Protein AF-A0A7V8F4E8-F1 (afdb_monomer)

Nearest PDB structures (foldseek):
  1iwm-assembly1_A  TM=3.979E-01  e=1.487E+00  Escherichia coli
  8ag4-assembly1_D  TM=4.640E-01  e=5.989E+00  Vaccinia virus Western Reserve
  4ki3-assembly4_K  TM=2.776E-01  e=1.584E+00  Yersinia pestis biovar Medievalis str. Harbin 35
  4ki3-assembly2_E  TM=2.989E-01  e=2.801E+00  Yersinia pestis biovar Medievalis str. Harbin 35

pLDDT: mean 92.55, std 9.44, range [52.31, 98.5]

Structure (mmCIF, N/CA/C/O backbone):
data_AF-A0A7V8F4E8-F1
#
_entry.id   AF-A0A7V8F4E8-F1
#
loop_
_atom_site.group_PDB
_atom_site.id
_atom_site.type_symbol
_atom_site.label_atom_id
_atom_site.label_alt_id
_atom_site.label_comp_id
_atom_site.label_asym_id
_atom_site.label_entity_id
_atom_site.label_seq_id
_atom_site.pdbx_PDB_ins_code
_atom_site.Cartn_x
_atom_site.Cartn_y
_atom_site.Cartn_z
_atom_site.occupancy
_atom_site.B_iso_or_equiv
_atom_site.auth_seq_id
_atom_site.auth_comp_id
_atom_site.auth_asym_id
_atom_site.auth_atom_id
_atom_site.pdbx_PDB_model_num
ATOM 1 N N . MET A 1 1 ? -9.196 1.472 -2.108 1.00 87.06 1 MET A N 1
ATOM 2 C CA . MET A 1 1 ? -8.781 0.132 -1.653 1.00 87.06 1 MET A CA 1
ATOM 3 C C . MET A 1 1 ? -7.784 0.192 -0.503 1.00 87.06 1 MET A C 1
ATOM 5 O O . MET A 1 1 ? -8.135 -0.283 0.558 1.00 87.06 1 MET A O 1
ATOM 9 N N . THR A 1 2 ? -6.626 0.854 -0.631 1.00 96.06 2 THR A N 1
ATOM 10 C CA . THR A 1 2 ? -5.630 0.966 0.463 1.00 96.06 2 THR A CA 1
ATOM 11 C C . THR A 1 2 ? -6.213 1.427 1.803 1.00 96.06 2 THR A C 1
ATOM 13 O O . THR A 1 2 ? -5.962 0.797 2.818 1.00 96.06 2 THR A O 1
ATOM 16 N N . ARG A 1 3 ? -7.063 2.464 1.811 1.00 96.75 3 ARG A N 1
ATOM 17 C CA . ARG A 1 3 ? -7.725 2.939 3.042 1.00 96.75 3 ARG A CA 1
ATOM 18 C C . ARG A 1 3 ? -8.715 1.938 3.645 1.00 96.75 3 ARG A C 1
ATOM 20 O O . ARG A 1 3 ? -8.818 1.869 4.859 1.00 96.75 3 ARG A O 1
ATOM 27 N N . VAL A 1 4 ? -9.422 1.173 2.807 1.00 96.56 4 VAL A N 1
ATOM 28 C CA . VAL A 1 4 ? -10.329 0.105 3.266 1.00 96.56 4 VAL A CA 1
ATOM 29 C C . VAL A 1 4 ? -9.505 -0.969 3.965 1.00 96.56 4 VAL A C 1
ATOM 31 O O . VAL A 1 4 ? -9.753 -1.261 5.126 1.00 96.56 4 VAL A O 1
ATOM 34 N N . LEU A 1 5 ? -8.453 -1.463 3.305 1.00 96.12 5 LEU A N 1
ATOM 35 C CA . LEU A 1 5 ? -7.582 -2.481 3.884 1.00 96.12 5 LEU A CA 1
ATOM 36 C C . LEU A 1 5 ? -6.892 -1.990 5.166 1.00 96.12 5 LEU A C 1
ATOM 38 O O . LEU A 1 5 ? -6.913 -2.690 6.164 1.00 96.12 5 LEU A O 1
ATOM 42 N N . SER A 1 6 ? -6.362 -0.766 5.176 1.00 97.44 6 SER A N 1
ATOM 43 C CA . SER A 1 6 ? -5.752 -0.173 6.373 1.00 97.44 6 SER A CA 1
ATOM 44 C C . SER A 1 6 ? -6.752 0.021 7.521 1.00 97.44 6 SER A C 1
ATOM 46 O O . SER A 1 6 ? -6.377 -0.121 8.680 1.00 97.44 6 SER A O 1
ATOM 48 N N . THR A 1 7 ? -8.025 0.316 7.232 1.00 97.19 7 THR A N 1
ATOM 49 C CA . THR A 1 7 ? -9.076 0.396 8.265 1.00 97.19 7 THR A CA 1
ATOM 50 C C . THR A 1 7 ? -9.347 -0.984 8.868 1.00 97.19 7 THR A C 1
ATOM 52 O O . THR A 1 7 ? -9.393 -1.107 10.086 1.00 97.19 7 THR A O 1
ATOM 55 N N . LEU A 1 8 ? -9.440 -2.024 8.033 1.00 95.62 8 LEU A N 1
ATOM 56 C CA . LEU A 1 8 ? -9.597 -3.408 8.495 1.00 95.62 8 LEU A CA 1
ATOM 57 C C . LEU A 1 8 ? -8.377 -3.888 9.300 1.00 95.62 8 LEU A C 1
ATOM 59 O O . LEU A 1 8 ? -8.507 -4.488 10.352 1.00 95.62 8 LEU A O 1
ATOM 63 N N . MET A 1 9 ? -7.164 -3.564 8.860 1.00 95.56 9 MET A N 1
ATOM 64 C CA . MET A 1 9 ? -5.951 -3.912 9.605 1.00 95.56 9 MET A CA 1
ATOM 65 C C . MET A 1 9 ? -5.891 -3.223 10.972 1.00 95.56 9 MET A C 1
ATOM 67 O O . MET A 1 9 ? -5.403 -3.809 11.932 1.00 95.56 9 MET A O 1
ATOM 71 N N . GLN A 1 10 ? -6.404 -1.995 11.079 1.00 95.56 10 GLN A N 1
ATOM 72 C CA . GLN A 1 10 ? -6.488 -1.288 12.357 1.00 95.56 10 GLN A CA 1
ATOM 73 C C . GLN A 1 10 ? -7.485 -1.924 13.330 1.00 95.56 10 GLN A C 1
ATOM 75 O O . GLN A 1 10 ? -7.205 -1.900 14.527 1.00 95.56 10 GLN A O 1
ATOM 80 N N . SER A 1 11 ? -8.606 -2.495 12.863 1.00 93.94 11 SER A N 1
ATOM 81 C CA . SER A 1 11 ? -9.554 -3.175 13.765 1.00 93.94 11 SER A CA 1
ATOM 82 C C . SER A 1 11 ? -8.932 -4.390 14.443 1.00 93.94 11 SER A C 1
ATOM 84 O O . SER A 1 11 ? -9.220 -4.648 15.608 1.00 93.94 11 SER A O 1
ATOM 86 N N . ASP A 1 12 ? -8.015 -5.056 13.744 1.00 91.62 12 ASP A N 1
ATOM 87 C CA . ASP A 1 12 ? -7.304 -6.242 14.228 1.00 91.62 12 ASP A CA 1
ATOM 88 C C . ASP A 1 12 ? -5.926 -5.911 14.819 1.00 91.62 12 ASP A C 1
ATOM 90 O O . ASP A 1 12 ? -5.130 -6.805 15.098 1.00 91.62 12 ASP A O 1
ATOM 94 N N . LEU A 1 13 ? -5.630 -4.619 15.015 1.00 92.69 13 LEU A N 1
ATOM 95 C CA . LEU A 1 13 ? -4.363 -4.123 15.564 1.00 92.69 13 LEU A CA 1
ATOM 96 C C . LEU A 1 13 ? -3.124 -4.627 14.800 1.00 92.69 13 LEU A C 1
ATOM 98 O O . LEU A 1 13 ? -2.039 -4.756 15.369 1.00 92.69 13 LEU A O 1
ATOM 102 N N . LEU A 1 14 ? -3.270 -4.889 13.500 1.00 93.69 14 LEU A N 1
ATOM 103 C CA . LEU A 1 14 ? -2.175 -5.319 12.644 1.00 93.69 14 LEU A CA 1
ATOM 104 C C . LEU A 1 14 ? -1.244 -4.146 12.352 1.00 93.69 14 LEU A C 1
ATOM 106 O O . LEU A 1 14 ? -1.649 -3.130 11.778 1.00 93.69 14 LEU A O 1
ATOM 110 N N . GLU A 1 15 ? 0.028 -4.307 12.700 1.00 95.50 15 GLU A N 1
ATOM 111 C CA . GLU A 1 15 ? 1.059 -3.329 12.382 1.00 95.50 15 GLU A CA 1
ATOM 112 C C . GLU A 1 15 ? 1.261 -3.237 10.864 1.00 95.50 15 GLU A C 1
ATOM 114 O O . GLU A 1 15 ? 1.445 -4.241 10.172 1.00 95.50 15 GLU A O 1
ATOM 119 N N . HIS A 1 16 ? 1.207 -2.017 10.336 1.00 97.31 16 HIS A N 1
ATOM 120 C CA . HIS A 1 16 ? 1.443 -1.731 8.928 1.00 97.31 16 HIS A CA 1
ATOM 121 C C . HIS A 1 16 ? 1.745 -0.244 8.722 1.00 97.31 16 HIS A C 1
ATOM 123 O O . HIS A 1 16 ? 1.351 0.609 9.521 1.00 97.31 16 HIS A O 1
ATOM 129 N N . ARG A 1 17 ? 2.411 0.074 7.612 1.00 97.69 17 ARG A N 1
ATOM 130 C CA . ARG A 1 17 ? 2.720 1.445 7.183 1.00 97.69 17 ARG A CA 1
ATOM 131 C C . ARG A 1 17 ? 2.029 1.723 5.861 1.00 97.69 17 ARG A C 1
ATOM 133 O O . ARG A 1 17 ? 2.005 0.856 4.989 1.00 97.69 17 ARG A O 1
ATOM 140 N N . VAL A 1 18 ? 1.458 2.913 5.697 1.00 98.38 18 VAL A N 1
ATOM 141 C CA . VAL A 1 18 ? 0.763 3.291 4.460 1.00 98.38 18 VAL A CA 1
ATOM 142 C C . VAL A 1 18 ? 1.524 4.390 3.757 1.00 98.38 18 VAL A C 1
ATOM 144 O O . VAL A 1 18 ? 1.898 5.386 4.365 1.00 98.38 18 VAL A O 1
ATOM 147 N N . PHE A 1 19 ? 1.709 4.234 2.454 1.00 98.38 19 PHE A N 1
ATOM 148 C CA . PHE A 1 19 ? 2.471 5.179 1.656 1.00 98.38 19 PHE A CA 1
ATOM 149 C C . PHE A 1 19 ? 1.657 5.714 0.497 1.00 98.38 19 PHE A C 1
ATOM 151 O O . PHE A 1 19 ? 0.819 5.019 -0.088 1.00 98.38 19 PHE A O 1
ATOM 158 N N . VAL A 1 20 ? 1.974 6.952 0.131 1.00 98.19 20 VAL A N 1
ATOM 159 C CA . VAL A 1 20 ? 1.612 7.541 -1.151 1.00 98.19 20 VAL A CA 1
ATOM 160 C C . VAL A 1 20 ? 2.878 8.004 -1.861 1.00 98.19 20 VAL A C 1
ATOM 162 O O . VAL A 1 20 ? 3.760 8.641 -1.282 1.00 98.19 20 VAL A O 1
ATOM 165 N N . GLY A 1 21 ? 2.987 7.694 -3.145 1.00 98.06 21 GLY A N 1
ATOM 166 C CA . GLY A 1 21 ? 4.193 7.980 -3.908 1.00 98.06 21 GLY A CA 1
ATOM 167 C C . GLY A 1 21 ? 4.099 7.515 -5.348 1.00 98.06 21 GLY A C 1
ATOM 168 O O . GLY A 1 21 ? 3.027 7.557 -5.946 1.00 98.06 21 GLY A O 1
ATOM 169 N N . ARG A 1 22 ? 5.226 7.086 -5.904 1.00 98.12 22 ARG A N 1
ATOM 170 C CA . ARG A 1 22 ? 5.347 6.617 -7.284 1.00 98.12 22 ARG A CA 1
ATOM 171 C C . ARG A 1 22 ? 5.704 5.133 -7.315 1.00 98.12 22 ARG A C 1
ATOM 173 O O . ARG A 1 22 ? 6.463 4.668 -6.470 1.00 98.12 22 ARG A O 1
ATOM 180 N N . LEU A 1 23 ? 5.179 4.425 -8.311 1.00 98.06 23 LEU A N 1
ATOM 181 C CA . LEU A 1 23 ? 5.592 3.067 -8.656 1.00 98.06 23 LEU A CA 1
ATOM 182 C C . LEU A 1 23 ? 6.162 3.055 -10.075 1.00 98.06 23 LEU A C 1
ATOM 184 O O . LEU A 1 23 ? 5.468 3.452 -11.009 1.00 98.06 23 LEU A O 1
ATOM 188 N N . ASP A 1 24 ? 7.386 2.566 -10.238 1.00 97.81 24 ASP A N 1
ATOM 189 C CA . ASP A 1 24 ? 7.996 2.246 -11.528 1.00 97.81 24 ASP A CA 1
ATOM 190 C C . ASP A 1 24 ? 8.152 0.725 -11.649 1.00 97.81 24 ASP A C 1
ATOM 192 O O . ASP A 1 24 ? 8.673 0.075 -10.742 1.00 97.81 24 ASP A O 1
ATOM 196 N N . VAL A 1 25 ? 7.702 0.154 -12.766 1.00 97.31 25 VAL A N 1
ATOM 197 C CA . VAL A 1 25 ? 7.825 -1.276 -13.065 1.00 97.31 25 VAL A CA 1
ATOM 198 C C . VAL A 1 25 ? 8.463 -1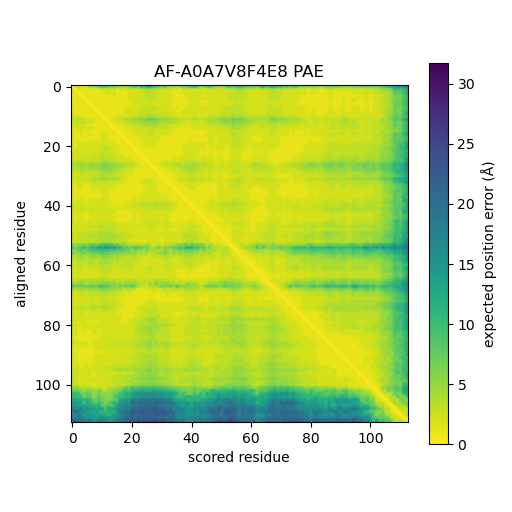.445 -14.435 1.00 97.31 25 VAL A C 1
ATOM 200 O O . VAL A 1 25 ? 7.911 -1.028 -15.460 1.00 97.31 25 VAL A O 1
ATOM 203 N N . GLU A 1 26 ? 9.629 -2.079 -14.456 1.00 96.31 26 GLU A N 1
ATOM 204 C CA . GLU A 1 26 ? 10.364 -2.369 -15.681 1.00 96.31 26 GLU A CA 1
ATOM 205 C C . GLU A 1 26 ? 9.497 -3.175 -16.661 1.00 96.31 26 GLU A C 1
ATOM 207 O O . GLU A 1 26 ? 8.806 -4.125 -16.292 1.00 96.31 26 GLU A O 1
ATOM 212 N N . GLY A 1 27 ? 9.469 -2.742 -17.923 1.00 94.00 27 GLY A N 1
ATOM 213 C CA . GLY A 1 27 ? 8.642 -3.353 -18.966 1.00 94.00 27 GLY A CA 1
ATOM 214 C C . GLY A 1 27 ? 7.136 -3.057 -18.886 1.00 94.00 27 GLY A C 1
ATOM 215 O O . GLY A 1 27 ? 6.419 -3.439 -19.806 1.00 94.00 27 GLY A O 1
ATOM 216 N N . CYS A 1 28 ? 6.643 -2.366 -17.849 1.00 94.75 28 CYS A N 1
ATOM 217 C CA . CYS A 1 28 ? 5.220 -2.000 -17.721 1.00 94.75 28 CYS A CA 1
ATOM 218 C C . CYS A 1 28 ? 4.970 -0.486 -17.692 1.00 94.75 28 CYS A C 1
ATOM 220 O O . CYS A 1 28 ? 3.900 -0.038 -18.095 1.00 94.75 28 CYS A O 1
ATOM 222 N N . GLY A 1 29 ? 5.936 0.308 -17.224 1.00 95.69 29 GLY A N 1
ATOM 223 C CA . GLY A 1 29 ? 5.810 1.761 -17.111 1.00 95.69 29 GLY A CA 1
ATOM 224 C C . GLY A 1 29 ? 5.701 2.221 -15.662 1.00 95.69 29 GLY A C 1
ATOM 225 O O . GLY A 1 29 ? 6.280 1.610 -14.766 1.00 95.69 29 GLY A O 1
ATOM 226 N N . ALA A 1 30 ? 4.996 3.330 -15.427 1.00 97.12 30 ALA A N 1
ATOM 227 C CA . ALA A 1 30 ? 4.974 3.965 -14.116 1.00 97.12 30 ALA A CA 1
ATOM 228 C C . ALA A 1 30 ? 3.625 4.579 -13.739 1.00 97.12 30 ALA A C 1
ATOM 230 O O . ALA A 1 30 ? 2.898 5.092 -14.588 1.00 97.12 30 ALA A O 1
ATOM 231 N N . ILE A 1 31 ? 3.348 4.598 -12.434 1.00 97.44 31 ILE A N 1
ATOM 232 C CA . ILE A 1 31 ? 2.186 5.231 -11.810 1.00 97.44 31 ILE A CA 1
ATOM 233 C C . ILE A 1 31 ? 2.688 6.426 -10.982 1.00 97.44 31 ILE A C 1
ATOM 235 O O . ILE A 1 31 ? 3.273 6.221 -9.916 1.00 97.44 31 ILE A O 1
ATOM 239 N N . PRO A 1 32 ? 2.484 7.680 -11.434 1.00 96.19 32 PRO A N 1
ATOM 240 C CA . PRO A 1 32 ? 3.017 8.863 -10.749 1.00 96.19 32 PRO A CA 1
ATOM 241 C C . PRO A 1 32 ? 2.438 9.117 -9.352 1.00 96.19 32 PRO A C 1
ATOM 243 O O . PRO A 1 32 ? 3.089 9.751 -8.527 1.00 96.19 32 PRO A O 1
ATOM 246 N N . THR A 1 33 ? 1.207 8.673 -9.092 1.00 96.62 33 THR A N 1
ATOM 247 C CA . THR A 1 33 ? 0.558 8.776 -7.780 1.00 96.62 33 THR A CA 1
ATOM 248 C C . THR A 1 33 ? -0.115 7.460 -7.453 1.00 96.62 33 THR A C 1
ATOM 250 O O . THR A 1 33 ? -1.124 7.087 -8.050 1.00 96.62 33 THR A O 1
ATOM 253 N N . HIS A 1 34 ? 0.460 6.758 -6.489 1.00 97.31 34 HIS A N 1
ATOM 254 C CA . HIS A 1 34 ? 0.109 5.400 -6.138 1.00 97.31 34 HIS A CA 1
ATOM 255 C C . HIS A 1 34 ? 0.136 5.200 -4.631 1.00 97.31 34 HIS A C 1
ATOM 257 O O . HIS A 1 34 ? 0.870 5.891 -3.930 1.00 97.31 34 HIS A O 1
ATOM 263 N N . TRP A 1 35 ? -0.691 4.279 -4.148 1.00 97.75 35 TRP A N 1
ATOM 264 C CA . TRP A 1 35 ? -0.845 3.978 -2.728 1.00 97.75 35 TRP A CA 1
ATOM 265 C C . TRP A 1 35 ? -0.567 2.501 -2.487 1.00 97.75 35 TRP A C 1
ATOM 267 O O . TRP A 1 35 ? -1.128 1.657 -3.189 1.00 97.75 35 TRP A O 1
ATOM 277 N N . TRP A 1 36 ? 0.215 2.193 -1.459 1.00 98.19 36 TRP A N 1
ATOM 278 C CA . TRP A 1 36 ? 0.515 0.824 -1.036 1.00 98.19 36 TRP A CA 1
ATOM 279 C C . TRP A 1 36 ? 0.634 0.742 0.485 1.00 98.19 36 TRP A C 1
ATOM 281 O O . TRP A 1 36 ? 0.648 1.764 1.178 1.00 98.19 36 TRP A O 1
ATOM 291 N N . ILE A 1 37 ? 0.670 -0.486 0.988 1.00 98.50 37 ILE A N 1
ATOM 292 C CA . ILE A 1 37 ? 0.922 -0.798 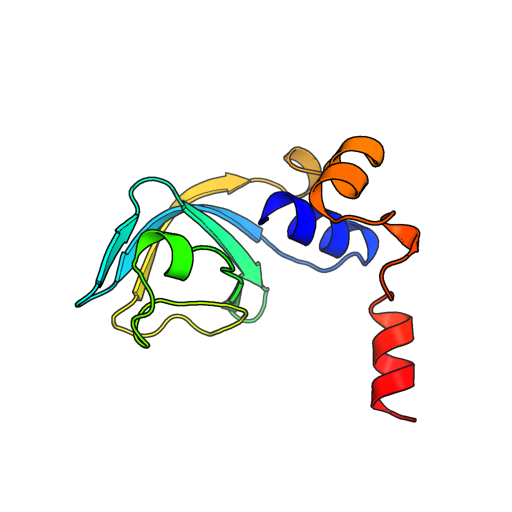2.394 1.00 98.50 37 ILE A CA 1
ATOM 293 C C . ILE A 1 37 ? 2.218 -1.601 2.474 1.00 98.50 37 ILE A C 1
ATOM 295 O O . ILE A 1 37 ? 2.430 -2.475 1.636 1.00 98.50 37 ILE A O 1
ATOM 299 N N . GLU A 1 38 ? 3.052 -1.341 3.474 1.00 97.94 38 GLU A N 1
ATOM 300 C CA . GLU A 1 38 ? 4.176 -2.210 3.840 1.00 97.94 38 GLU A CA 1
ATOM 301 C C . GLU A 1 38 ? 3.923 -2.846 5.205 1.00 97.94 38 GLU A C 1
ATOM 303 O O . GLU A 1 38 ? 3.425 -2.194 6.129 1.00 97.94 38 GLU A O 1
ATOM 308 N N . LEU A 1 39 ? 4.261 -4.127 5.317 1.00 97.19 39 LEU A N 1
ATOM 309 C CA . LEU A 1 39 ? 4.207 -4.901 6.553 1.00 97.19 39 LEU A CA 1
ATOM 310 C C . LEU A 1 39 ? 5.584 -4.933 7.235 1.00 97.19 39 LEU A C 1
ATOM 312 O O . LEU A 1 39 ? 6.598 -4.734 6.559 1.00 97.19 39 LEU A O 1
ATOM 316 N N . PRO A 1 40 ? 5.655 -5.234 8.547 1.00 96.62 40 PRO A N 1
ATOM 317 C CA . PRO A 1 40 ? 6.920 -5.271 9.290 1.00 96.62 40 PRO A CA 1
ATOM 318 C C . PRO A 1 40 ? 7.964 -6.240 8.724 1.00 96.62 40 PRO A C 1
ATOM 320 O O . PRO A 1 40 ? 9.163 -6.012 8.858 1.00 96.62 40 PRO A O 1
ATOM 323 N N . ASP A 1 41 ? 7.523 -7.308 8.059 1.00 95.88 41 ASP A N 1
ATOM 324 C CA . ASP A 1 41 ? 8.411 -8.279 7.418 1.00 95.88 41 ASP A CA 1
ATOM 325 C C . ASP A 1 41 ? 8.918 -7.847 6.034 1.00 95.88 41 ASP A C 1
ATOM 327 O O . ASP A 1 41 ? 9.644 -8.597 5.387 1.00 95.88 41 ASP A O 1
ATOM 331 N N . GLY A 1 42 ? 8.559 -6.645 5.577 1.00 95.94 42 GLY A N 1
ATOM 332 C CA . GLY A 1 42 ? 8.965 -6.091 4.289 1.00 95.94 42 GLY A CA 1
ATOM 333 C C . GLY A 1 42 ? 8.073 -6.497 3.116 1.00 95.94 42 GLY A C 1
ATOM 334 O O . GLY A 1 42 ? 8.365 -6.119 1.978 1.00 95.94 42 GLY A O 1
ATOM 335 N N . ARG A 1 43 ? 6.982 -7.244 3.346 1.00 97.62 43 ARG A N 1
ATOM 336 C CA . ARG A 1 43 ? 5.979 -7.477 2.298 1.00 97.62 43 ARG A CA 1
ATOM 337 C C . ARG A 1 43 ? 5.230 -6.189 1.967 1.00 97.62 43 ARG A C 1
ATOM 339 O O . ARG A 1 43 ? 4.885 -5.400 2.843 1.00 97.62 43 ARG A O 1
ATOM 346 N N . ILE A 1 44 ? 4.914 -6.026 0.689 1.00 97.88 44 ILE A N 1
ATOM 347 C CA . ILE A 1 44 ? 4.087 -4.956 0.141 1.00 97.88 44 ILE A CA 1
ATOM 348 C C . ILE A 1 44 ? 2.701 -5.514 -0.162 1.00 97.88 44 ILE A C 1
ATOM 350 O O . ILE A 1 44 ? 2.572 -6.544 -0.829 1.00 97.88 44 ILE A O 1
ATOM 354 N N . CYS A 1 45 ? 1.662 -4.807 0.281 1.00 97.69 45 CYS A N 1
ATOM 355 C CA . CYS A 1 45 ? 0.307 -5.001 -0.208 1.00 97.69 45 CYS A CA 1
ATOM 356 C C . CYS A 1 45 ? -0.077 -3.897 -1.200 1.00 97.69 45 CYS A C 1
ATOM 358 O O . CYS A 1 45 ? -0.184 -2.715 -0.856 1.00 97.69 45 CYS A O 1
ATOM 360 N N . ASP A 1 46 ? -0.327 -4.304 -2.442 1.00 96.31 46 ASP A N 1
ATOM 361 C CA . ASP A 1 46 ? -0.719 -3.429 -3.538 1.00 96.3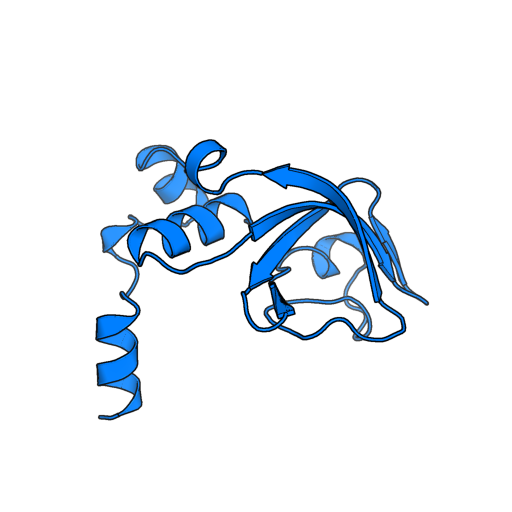1 46 ASP A CA 1
ATOM 362 C C . ASP A 1 46 ? -1.800 -4.100 -4.379 1.00 96.31 46 ASP A C 1
ATOM 364 O O . ASP A 1 46 ? -1.556 -5.019 -5.157 1.00 96.31 46 ASP A O 1
ATOM 368 N N . LEU A 1 47 ? -3.035 -3.634 -4.228 1.00 93.19 47 LEU A N 1
ATOM 369 C CA . LEU A 1 47 ? -4.179 -4.216 -4.925 1.00 93.19 47 LEU A CA 1
ATOM 370 C C . LEU A 1 47 ? -4.488 -3.514 -6.251 1.00 93.19 47 LEU A C 1
ATOM 372 O O . LEU A 1 47 ? -5.338 -3.993 -6.999 1.00 93.19 47 LEU A O 1
A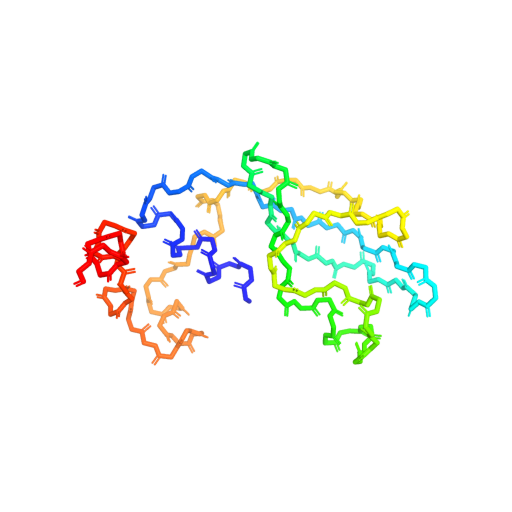TOM 376 N N . ARG A 1 48 ? -3.841 -2.380 -6.560 1.00 93.56 48 ARG A N 1
ATOM 377 C CA . ARG A 1 48 ? -4.252 -1.524 -7.688 1.00 93.56 48 ARG A CA 1
ATOM 378 C C . ARG A 1 48 ? -3.210 -1.349 -8.779 1.00 93.56 48 ARG A C 1
ATOM 380 O O . ARG A 1 48 ? -3.599 -0.887 -9.846 1.00 93.56 48 ARG A O 1
ATOM 387 N N . ALA A 1 49 ? -1.948 -1.723 -8.586 1.00 94.88 49 ALA A N 1
ATOM 388 C CA . ALA A 1 49 ? -0.932 -1.535 -9.624 1.00 94.88 49 ALA A CA 1
ATOM 389 C C . ALA A 1 49 ? -1.320 -2.162 -10.978 1.00 94.88 49 ALA A C 1
ATOM 391 O O . ALA A 1 49 ? -1.279 -1.467 -11.993 1.00 94.88 49 ALA A O 1
ATOM 392 N N . ARG A 1 50 ? -1.824 -3.406 -11.001 1.00 94.00 50 ARG A N 1
ATOM 393 C CA . ARG A 1 50 ? -2.351 -4.049 -12.230 1.00 94.00 50 ARG A CA 1
ATOM 394 C C . ARG A 1 50 ? -3.509 -3.312 -12.903 1.00 94.00 50 ARG A C 1
ATOM 396 O O . ARG A 1 50 ? -3.659 -3.405 -14.115 1.00 94.00 50 ARG A O 1
ATOM 403 N N . MET A 1 51 ? -4.324 -2.566 -12.156 1.00 92.81 51 MET A N 1
ATOM 404 C CA . MET A 1 51 ? -5.412 -1.786 -12.762 1.00 92.81 51 MET A CA 1
ATOM 405 C C . MET A 1 51 ? -4.875 -0.652 -13.642 1.00 92.81 51 MET A C 1
ATOM 407 O O . MET A 1 51 ? -5.528 -0.269 -14.606 1.00 92.81 51 MET A O 1
ATOM 411 N N . TRP A 1 52 ? -3.698 -0.117 -13.307 1.00 93.31 52 TRP A N 1
ATOM 412 C CA . TRP A 1 52 ? -3.080 1.006 -14.013 1.00 93.31 52 TRP A CA 1
ATOM 413 C C . TRP A 1 52 ? -2.046 0.560 -15.045 1.00 93.31 52 TRP A C 1
ATOM 415 O O . TRP A 1 52 ? -1.980 1.126 -16.130 1.00 93.31 52 TRP A O 1
ATOM 425 N N . LEU A 1 53 ? -1.246 -0.453 -14.708 1.00 94.12 53 LEU A N 1
ATOM 426 C CA . LEU A 1 53 ? -0.160 -0.973 -15.546 1.00 94.12 53 LEU A CA 1
ATOM 427 C C . LEU A 1 53 ? -0.615 -2.110 -16.480 1.00 94.12 53 LEU A C 1
ATOM 429 O O . LEU A 1 53 ? 0.179 -2.625 -17.264 1.00 94.12 53 LEU A O 1
ATOM 433 N N . GLY A 1 54 ? -1.888 -2.506 -16.401 1.00 89.69 54 GLY A N 1
ATOM 434 C CA . GLY A 1 54 ? -2.471 -3.590 -17.184 1.00 89.69 54 GLY A CA 1
ATOM 435 C C . GLY A 1 54 ? -2.211 -4.987 -16.610 1.00 89.69 54 GLY A C 1
ATOM 436 O O . GLY A 1 54 ? -1.599 -5.172 -15.559 1.00 89.69 54 GLY A O 1
ATOM 437 N N . GLY A 1 55 ? -2.694 -6.004 -17.329 1.00 84.69 55 GLY A N 1
ATOM 438 C CA . GLY A 1 55 ? -2.660 -7.413 -16.913 1.00 84.69 55 GLY A CA 1
ATOM 439 C C . GLY A 1 55 ? -1.310 -8.123 -17.068 1.00 84.69 55 GLY A C 1
ATOM 440 O O . GLY A 1 55 ? -1.282 -9.350 -17.098 1.00 84.69 55 GLY A O 1
ATOM 441 N N . SER A 1 56 ? -0.202 -7.387 -17.203 1.00 87.75 56 SER A N 1
ATOM 442 C CA . SER A 1 56 ? 1.136 -7.984 -17.278 1.00 87.75 56 SER A CA 1
ATOM 443 C C . SER A 1 56 ? 1.449 -8.766 -16.002 1.00 87.75 56 SER A C 1
ATOM 445 O O . SER A 1 56 ? 1.187 -8.293 -14.896 1.00 87.75 56 SER A O 1
ATOM 447 N N . ALA A 1 57 ? 2.073 -9.938 -16.137 1.00 86.06 57 ALA A N 1
ATOM 448 C CA . ALA A 1 57 ? 2.541 -10.716 -14.988 1.00 86.06 57 ALA A CA 1
ATOM 449 C C . ALA A 1 57 ? 3.604 -9.969 -14.159 1.00 86.06 57 ALA A C 1
ATOM 451 O O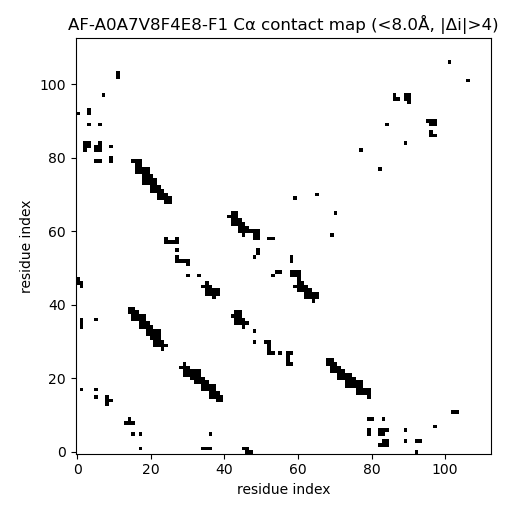 . ALA A 1 57 ? 3.761 -10.246 -12.973 1.00 86.06 57 ALA A O 1
ATOM 452 N N . LEU A 1 58 ? 4.303 -9.007 -14.773 1.00 89.38 58 LEU A N 1
ATOM 453 C CA . LEU A 1 58 ? 5.309 -8.173 -14.114 1.00 89.38 58 LEU A CA 1
ATOM 454 C C . LEU A 1 58 ? 4.686 -7.092 -13.218 1.00 89.38 58 LEU A C 1
ATOM 456 O O . LEU A 1 58 ? 5.338 -6.618 -12.286 1.00 89.38 58 LEU A O 1
ATOM 460 N N . ALA A 1 59 ? 3.432 -6.704 -13.482 1.00 92.94 59 ALA A N 1
ATOM 461 C CA . ALA A 1 59 ? 2.740 -5.709 -12.679 1.00 92.94 59 ALA A CA 1
ATOM 462 C C . ALA A 1 59 ? 2.370 -6.308 -11.303 1.00 92.94 59 ALA A C 1
ATOM 464 O O . ALA A 1 59 ? 1.669 -7.332 -11.239 1.00 92.94 59 ALA A O 1
ATOM 465 N N . PRO A 1 60 ? 2.822 -5.689 -10.195 1.00 94.00 60 PRO A N 1
ATOM 466 C CA . PRO A 1 60 ? 2.594 -6.213 -8.856 1.00 94.00 60 PRO A CA 1
ATOM 467 C C . PRO A 1 60 ? 1.104 -6.233 -8.508 1.00 94.00 60 PRO A C 1
ATOM 469 O O . PRO A 1 60 ? 0.323 -5.393 -8.964 1.00 94.00 60 PRO A O 1
ATOM 472 N N . HIS A 1 61 ? 0.699 -7.226 -7.719 1.00 94.38 61 HIS A N 1
ATOM 473 C CA . HIS A 1 61 ? -0.666 -7.331 -7.218 1.00 94.38 61 HIS A CA 1
ATOM 474 C C . HIS A 1 61 ? -0.751 -8.248 -6.000 1.00 94.38 61 HIS A C 1
ATOM 476 O O . HIS A 1 61 ? -0.128 -9.308 -5.982 1.00 94.38 61 HIS A O 1
ATOM 482 N N . GLY A 1 62 ? -1.585 -7.881 -5.030 1.00 94.62 62 GLY A N 1
ATOM 483 C CA . GLY A 1 62 ? -1.818 -8.685 -3.835 1.00 94.62 62 GLY A CA 1
ATOM 484 C C . GLY A 1 62 ? -0.792 -8.377 -2.755 1.00 94.62 62 GLY A C 1
ATOM 485 O O . GLY A 1 62 ? -0.527 -7.209 -2.483 1.00 94.62 62 GLY A O 1
ATOM 486 N N . LEU A 1 63 ? -0.241 -9.428 -2.148 1.00 96.00 63 LEU A N 1
ATOM 487 C CA . LEU A 1 63 ? 0.761 -9.377 -1.086 1.00 96.00 63 LEU A CA 1
ATOM 488 C C . LEU A 1 63 ? 2.045 -10.077 -1.560 1.00 96.00 63 LEU A C 1
ATOM 490 O O . LEU A 1 63 ? 1.997 -11.252 -1.920 1.00 96.00 63 LEU A O 1
ATOM 494 N N . PHE A 1 64 ? 3.176 -9.373 -1.592 1.00 96.06 64 PHE A N 1
ATOM 495 C CA . PHE A 1 64 ? 4.419 -9.868 -2.204 1.00 96.06 64 PHE A CA 1
ATOM 496 C C . PHE A 1 64 ? 5.658 -9.153 -1.646 1.00 96.06 64 PHE A C 1
ATOM 498 O O . PHE A 1 64 ? 5.545 -8.146 -0.958 1.00 96.06 64 PHE A O 1
ATOM 505 N N . PHE A 1 65 ? 6.853 -9.647 -1.971 1.00 96.44 65 PHE A N 1
ATOM 506 C CA . PHE A 1 65 ? 8.103 -8.898 -1.804 1.00 96.44 65 PHE A CA 1
ATOM 507 C C . PHE A 1 65 ? 8.452 -8.181 -3.106 1.00 96.44 65 PHE A C 1
ATOM 509 O O . PHE A 1 65 ? 8.339 -8.784 -4.176 1.00 96.44 65 PHE A O 1
ATOM 516 N N . ALA A 1 66 ? 8.882 -6.919 -3.029 1.00 92.75 66 ALA A N 1
ATOM 517 C CA . ALA A 1 66 ? 9.271 -6.161 -4.216 1.00 92.75 66 ALA A CA 1
ATOM 518 C C . ALA A 1 66 ? 10.406 -6.869 -4.975 1.00 92.75 66 ALA A C 1
ATOM 520 O O . ALA A 1 66 ? 11.468 -7.152 -4.417 1.00 92.75 66 ALA A O 1
ATOM 521 N N . GLY A 1 67 ? 10.176 -7.153 -6.257 1.00 90.56 67 GLY A N 1
ATOM 522 C CA . GLY A 1 67 ? 11.205 -7.692 -7.147 1.00 90.56 67 GLY A CA 1
ATOM 523 C C . GLY A 1 67 ? 12.164 -6.606 -7.645 1.00 90.56 67 GLY A C 1
ATOM 524 O O . GLY A 1 67 ? 11.842 -5.423 -7.616 1.00 90.56 67 GLY A O 1
ATOM 525 N N . GLY A 1 68 ? 13.322 -6.999 -8.190 1.00 90.69 68 GLY A N 1
ATOM 526 C CA . GLY A 1 68 ? 14.338 -6.048 -8.675 1.00 90.69 68 GLY A CA 1
ATOM 527 C C . GLY A 1 68 ? 13.859 -5.076 -9.769 1.00 90.69 68 GLY A C 1
ATOM 528 O O . GLY A 1 68 ? 14.371 -3.964 -9.859 1.00 90.69 68 GLY A O 1
ATOM 529 N N . GLY A 1 69 ? 12.850 -5.462 -10.558 1.00 94.19 69 GLY A N 1
ATOM 530 C CA . GLY A 1 69 ? 12.228 -4.611 -11.583 1.00 94.19 69 GLY A CA 1
ATOM 531 C C . GLY A 1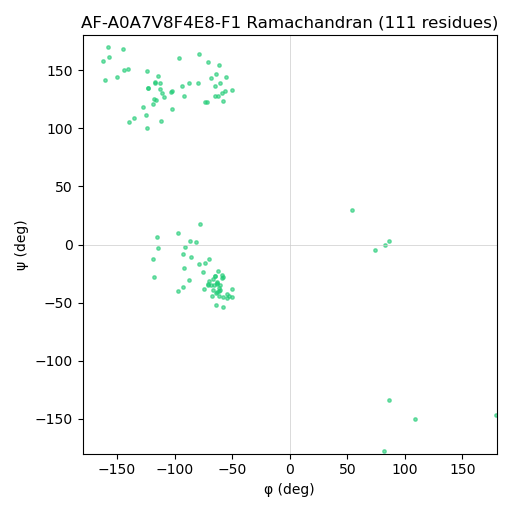 69 ? 11.098 -3.709 -11.069 1.00 94.19 69 GLY A C 1
ATOM 532 O O . GLY A 1 69 ? 10.450 -3.042 -11.871 1.00 94.19 69 GLY A O 1
ATOM 533 N N . GLN A 1 70 ? 10.814 -3.706 -9.764 1.00 96.31 70 GLN A N 1
ATOM 534 C CA . GLN A 1 70 ? 9.743 -2.927 -9.142 1.00 96.31 70 GLN A CA 1
ATOM 535 C C . GLN A 1 70 ? 10.354 -1.906 -8.184 1.00 96.31 70 GLN A C 1
ATOM 537 O O . GLN A 1 70 ? 11.084 -2.259 -7.260 1.00 96.31 70 GLN A O 1
ATOM 542 N N . ARG A 1 71 ? 10.042 -0.626 -8.381 1.00 97.50 71 ARG A N 1
ATOM 543 C CA . ARG A 1 71 ? 10.545 0.462 -7.544 1.00 97.50 71 ARG A CA 1
ATOM 544 C C . ARG A 1 71 ? 9.392 1.281 -6.996 1.00 97.50 71 ARG A C 1
ATOM 546 O O . ARG A 1 71 ? 8.741 2.022 -7.727 1.00 97.50 71 ARG A O 1
ATOM 553 N N . TYR A 1 72 ? 9.198 1.176 -5.689 1.00 97.75 72 TYR A N 1
ATOM 554 C CA . TYR A 1 72 ? 8.305 2.034 -4.924 1.00 97.75 72 TYR A CA 1
ATOM 555 C C . TYR A 1 72 ? 9.105 3.222 -4.391 1.00 97.75 72 TYR A C 1
ATOM 557 O O . TYR A 1 72 ? 10.172 3.062 -3.804 1.00 97.75 72 TYR A O 1
ATOM 565 N N . SER A 1 73 ? 8.631 4.437 -4.641 1.00 98.00 73 SER A N 1
ATOM 566 C CA . SER A 1 73 ? 9.253 5.671 -4.160 1.00 98.00 73 SER A CA 1
ATOM 567 C C . SER A 1 73 ? 8.233 6.458 -3.360 1.00 98.00 73 SER A C 1
ATOM 569 O O . SER A 1 73 ? 7.352 7.108 -3.928 1.00 98.00 73 SER A O 1
ATOM 571 N N . ALA A 1 74 ? 8.333 6.361 -2.033 1.00 97.88 74 ALA A N 1
ATOM 572 C CA . ALA A 1 74 ? 7.479 7.088 -1.107 1.00 97.88 74 ALA A CA 1
ATOM 573 C C . ALA A 1 74 ? 7.681 8.597 -1.269 1.00 97.88 74 ALA A C 1
ATOM 575 O O . ALA A 1 74 ? 8.804 9.099 -1.233 1.00 97.88 74 ALA A O 1
ATOM 576 N N . ARG A 1 75 ? 6.574 9.317 -1.447 1.00 97.88 75 ARG A N 1
ATOM 577 C CA . ARG A 1 75 ? 6.537 10.776 -1.314 1.00 97.88 75 ARG A CA 1
ATOM 578 C C . ARG A 1 75 ? 6.147 11.162 0.107 1.00 97.88 75 ARG A C 1
ATOM 580 O O . ARG A 1 75 ? 6.642 12.152 0.628 1.00 97.88 75 ARG A O 1
ATOM 587 N N . GLU A 1 76 ? 5.254 10.382 0.703 1.00 97.62 76 GLU A N 1
ATOM 588 C CA . GLU A 1 76 ? 4.755 10.575 2.054 1.00 97.62 76 GLU A CA 1
ATOM 589 C C . GLU A 1 76 ? 4.380 9.219 2.657 1.00 97.62 76 GLU A C 1
ATOM 591 O O . GLU A 1 76 ? 3.884 8.323 1.964 1.00 97.62 76 GLU A O 1
ATOM 596 N N . GLU A 1 77 ? 4.624 9.097 3.956 1.00 98.00 77 GLU A N 1
ATOM 597 C CA . GLU A 1 77 ? 4.096 8.035 4.798 1.00 98.00 77 GLU A CA 1
ATOM 598 C C . GLU A 1 77 ? 2.935 8.595 5.617 1.00 98.00 77 GLU A C 1
ATOM 600 O O . GLU A 1 77 ? 3.037 9.661 6.223 1.00 98.00 77 GLU A O 1
ATOM 605 N N . LEU A 1 78 ? 1.825 7.870 5.624 1.00 97.19 78 LEU A N 1
ATOM 606 C CA . LEU A 1 78 ? 0.598 8.241 6.303 1.00 97.19 78 LEU A CA 1
ATOM 607 C C . LEU A 1 78 ? 0.411 7.320 7.503 1.00 97.19 78 LEU A C 1
ATOM 609 O O . LEU A 1 78 ? 0.398 6.095 7.365 1.00 97.19 78 LEU A O 1
ATOM 613 N N . ALA A 1 79 ? 0.209 7.916 8.676 1.00 94.62 79 ALA A N 1
ATOM 614 C CA . ALA A 1 79 ? -0.205 7.163 9.850 1.00 94.62 79 ALA A CA 1
ATOM 615 C C . ALA A 1 79 ? -1.546 6.455 9.558 1.00 94.62 79 ALA A C 1
ATOM 617 O O . ALA A 1 79 ? -2.484 7.127 9.122 1.00 94.62 79 ALA A O 1
ATOM 618 N N . PRO A 1 80 ? -1.695 5.143 9.825 1.00 95.44 80 PRO A N 1
ATOM 619 C CA . PRO A 1 80 ? -2.961 4.436 9.603 1.00 95.44 80 PRO A CA 1
ATOM 620 C C . PRO A 1 80 ? -4.175 5.147 10.226 1.00 95.44 80 PRO A C 1
ATOM 622 O O . PRO A 1 80 ? -5.234 5.257 9.599 1.00 95.44 80 PRO A O 1
ATOM 625 N N . SER A 1 81 ? -3.993 5.735 11.412 1.00 94.06 81 SER A N 1
ATOM 626 C CA . SER A 1 81 ? -5.034 6.473 12.132 1.00 94.06 81 SER A CA 1
ATOM 627 C C . SER A 1 81 ? -5.515 7.737 11.414 1.00 94.06 81 SER A C 1
ATOM 629 O O . SER A 1 81 ? -6.671 8.121 11.582 1.00 94.06 81 SER A O 1
ATOM 631 N N . SER A 1 82 ? -4.687 8.376 10.578 1.00 95.19 82 SER A N 1
ATOM 632 C CA . SER A 1 82 ? -5.080 9.584 9.835 1.00 95.19 82 SER A CA 1
ATOM 633 C C . SER A 1 82 ? -5.928 9.280 8.598 1.00 95.19 82 SER A C 1
ATOM 635 O O . SER A 1 82 ? -6.593 10.169 8.062 1.00 95.19 82 SER A O 1
ATOM 637 N N . ILE A 1 83 ? -5.929 8.025 8.144 1.00 95.81 83 ILE A N 1
ATOM 638 C CA . ILE A 1 83 ? -6.644 7.589 6.939 1.00 95.81 83 ILE A CA 1
ATOM 639 C C . ILE A 1 83 ? -7.779 6.606 7.220 1.00 95.81 83 ILE A C 1
ATOM 641 O O . ILE A 1 83 ? -8.488 6.248 6.267 1.00 95.81 83 ILE A O 1
ATOM 645 N N . CYS A 1 84 ? -7.951 6.212 8.487 1.00 96.56 84 CYS A N 1
ATOM 646 C CA . CYS A 1 84 ? -9.037 5.367 8.966 1.00 96.56 84 CYS A CA 1
ATOM 647 C C . CYS A 1 84 ? -10.388 5.906 8.475 1.00 96.56 84 CYS A C 1
ATOM 649 O O . CYS A 1 84 ? -10.647 7.116 8.471 1.00 96.56 84 CYS A O 1
ATOM 651 N N . LEU A 1 85 ? -11.218 5.011 7.952 1.00 97.50 85 LEU A N 1
ATOM 652 C CA . LEU A 1 85 ? -12.507 5.375 7.384 1.00 97.50 85 LEU A CA 1
ATOM 653 C C . LEU A 1 85 ? -13.583 5.395 8.476 1.00 97.50 85 LEU A C 1
ATOM 655 O O . LEU A 1 85 ? -13.644 4.472 9.284 1.00 97.50 85 LEU A O 1
ATOM 659 N N . PRO A 1 86 ? -14.500 6.380 8.464 1.00 96.88 86 PRO A N 1
ATOM 660 C CA . PRO A 1 86 ? -15.750 6.258 9.206 1.00 96.88 86 PRO A CA 1
ATOM 661 C C . PRO A 1 86 ? -16.499 4.986 8.783 1.00 96.88 86 PRO A C 1
ATOM 663 O O . PRO A 1 86 ? -16.500 4.661 7.594 1.00 96.88 86 PRO A O 1
ATOM 666 N N . HIS A 1 87 ? -17.181 4.312 9.717 1.00 95.06 87 HIS A N 1
ATOM 667 C CA . HIS A 1 87 ? -17.807 2.997 9.480 1.00 95.06 87 HIS A CA 1
ATOM 668 C C . HIS A 1 87 ? -18.724 2.993 8.247 1.00 95.06 87 HIS A C 1
ATOM 670 O O . HIS A 1 87 ? -18.602 2.127 7.390 1.00 95.06 87 HIS A O 1
ATOM 676 N N . VAL A 1 88 ? -19.556 4.028 8.086 1.00 96.94 88 VAL A N 1
ATOM 677 C CA . VAL A 1 88 ? -20.444 4.163 6.918 1.00 96.94 88 VAL A CA 1
ATOM 678 C C . VAL A 1 88 ? -19.678 4.256 5.591 1.00 96.94 88 VAL A C 1
ATOM 680 O O . VAL A 1 88 ? -20.100 3.702 4.583 1.00 96.94 88 VAL A O 1
ATOM 683 N N . VAL A 1 89 ? -18.527 4.936 5.566 1.00 97.75 89 VAL A N 1
ATOM 684 C CA . VAL A 1 89 ? -17.707 5.057 4.350 1.00 97.75 89 VAL A CA 1
ATOM 685 C C . VAL A 1 89 ? -16.979 3.748 4.071 1.00 97.75 89 VAL A C 1
ATOM 687 O O . VAL A 1 89 ? -16.849 3.361 2.912 1.00 97.75 89 VAL A O 1
ATOM 690 N N . PHE A 1 90 ? -16.506 3.068 5.117 1.00 97.50 90 PHE A N 1
ATOM 691 C CA . PHE A 1 90 ? -15.936 1.734 4.989 1.00 97.50 90 PHE A CA 1
ATOM 692 C C . PHE A 1 90 ? -16.954 0.774 4.367 1.00 97.50 90 PHE A C 1
ATOM 694 O O . PHE A 1 90 ? -16.655 0.192 3.330 1.00 97.50 90 PHE A O 1
ATOM 701 N N . GLU A 1 91 ? -18.159 0.682 4.932 1.00 97.56 91 GLU A N 1
ATOM 702 C CA . GLU A 1 91 ? -19.214 -0.228 4.477 1.00 97.56 91 GLU A CA 1
ATOM 703 C C . GLU A 1 91 ? -19.591 0.016 3.013 1.00 97.56 91 GLU A C 1
ATOM 705 O O . GLU A 1 91 ? -19.6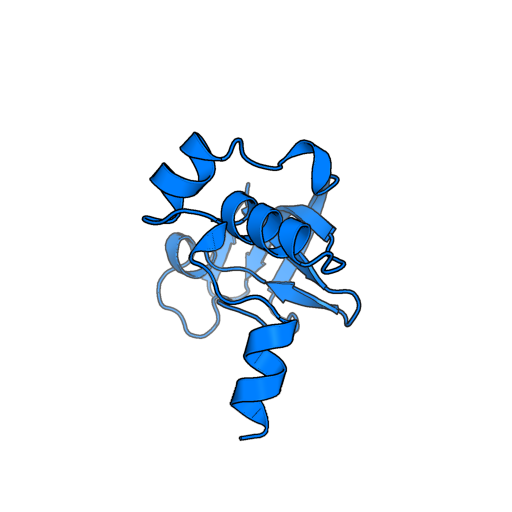21 -0.921 2.217 1.00 97.56 91 GLU A O 1
ATOM 710 N N . LEU A 1 92 ? -19.770 1.280 2.615 1.00 97.62 92 LEU A N 1
ATOM 711 C CA . LEU A 1 92 ? -20.061 1.636 1.223 1.00 97.62 92 LEU A CA 1
ATOM 712 C C . LEU A 1 92 ? -18.956 1.203 0.246 1.00 97.62 92 LEU A C 1
ATOM 714 O O . LEU A 1 92 ? -19.247 0.861 -0.898 1.00 97.62 92 LEU A O 1
ATOM 718 N N . LEU A 1 93 ? -17.689 1.246 0.666 1.00 96.38 93 LEU A N 1
ATOM 719 C CA . LEU A 1 93 ? -16.549 0.892 -0.185 1.00 96.38 93 LEU A CA 1
ATOM 720 C C . LEU A 1 93 ? -16.210 -0.604 -0.152 1.00 96.38 93 LEU A C 1
ATOM 722 O O . LEU A 1 93 ? -15.672 -1.117 -1.133 1.00 96.38 93 LEU A O 1
ATOM 726 N N . ALA A 1 94 ? -16.471 -1.274 0.969 1.00 95.50 94 ALA A N 1
ATOM 727 C CA . ALA A 1 94 ? -16.174 -2.683 1.201 1.00 95.50 94 ALA A CA 1
ATOM 728 C C . ALA A 1 94 ? -17.344 -3.608 0.824 1.00 95.50 94 ALA A C 1
ATOM 730 O O . ALA A 1 94 ? -17.130 -4.795 0.593 1.00 95.50 94 ALA A O 1
ATOM 731 N N . GLY A 1 95 ? -18.565 -3.070 0.747 1.00 96.94 95 GLY A N 1
ATOM 732 C CA . GLY A 1 95 ? -19.794 -3.808 0.450 1.00 96.94 95 GLY A CA 1
ATOM 733 C C . GLY A 1 95 ? -20.420 -4.517 1.656 1.00 96.94 95 GLY A C 1
ATOM 734 O O . GLY A 1 95 ? -21.454 -5.157 1.495 1.00 96.94 95 GLY A O 1
ATOM 735 N N . GLN A 1 96 ? -19.811 -4.416 2.839 1.00 96.25 96 GLN A N 1
ATOM 736 C CA . GLN A 1 96 ? -20.319 -4.960 4.100 1.00 96.25 96 GLN A CA 1
ATOM 737 C C . GLN A 1 96 ? -19.712 -4.215 5.295 1.00 96.25 96 GLN A C 1
ATOM 739 O O . GLN A 1 96 ? -18.675 -3.555 5.160 1.00 96.25 96 GLN A O 1
ATOM 744 N N . ALA A 1 97 ? -20.357 -4.330 6.455 1.00 96.31 97 ALA A N 1
ATOM 745 C CA . ALA A 1 97 ? -19.894 -3.737 7.705 1.00 96.31 97 ALA A CA 1
ATOM 746 C C . ALA A 1 97 ? -18.524 -4.295 8.134 1.00 96.31 97 ALA A C 1
ATOM 748 O O . ALA A 1 97 ? -18.157 -5.416 7.777 1.00 96.31 97 ALA A O 1
ATOM 749 N N . LEU A 1 98 ? -17.766 -3.511 8.904 1.00 94.06 98 LEU A N 1
ATOM 750 C CA . LEU A 1 98 ? -16.424 -3.886 9.365 1.00 94.06 98 LEU A CA 1
ATOM 751 C C . LEU A 1 98 ? -16.459 -5.161 10.216 1.00 94.06 98 LEU A C 1
ATOM 753 O O . LEU A 1 98 ? -15.624 -6.041 10.053 1.00 94.06 98 LEU A O 1
ATOM 757 N N . GLU A 1 99 ? -17.487 -5.288 11.047 1.00 93.00 99 GLU A N 1
ATOM 758 C CA . GLU A 1 99 ? -17.729 -6.398 11.965 1.00 93.00 99 GLU A CA 1
ATOM 759 C C . GLU A 1 99 ? -18.118 -7.704 11.248 1.00 93.00 99 GLU A C 1
ATOM 761 O O . GLU A 1 99 ? -18.147 -8.760 11.870 1.00 93.00 99 GLU A O 1
ATOM 766 N N . ALA A 1 100 ? -18.442 -7.646 9.950 1.00 94.44 100 ALA A N 1
ATOM 767 C CA . ALA A 1 100 ? -18.743 -8.827 9.139 1.00 94.44 100 ALA A CA 1
ATOM 768 C C . ALA A 1 100 ? -17.483 -9.481 8.544 1.00 94.44 100 ALA A C 1
ATOM 770 O O . ALA A 1 100 ? -17.563 -10.581 7.993 1.00 94.44 100 ALA A O 1
ATOM 771 N N . PHE A 1 101 ? -16.326 -8.815 8.621 1.00 91.69 101 PHE A N 1
ATOM 772 C CA . PHE A 1 101 ? -15.053 -9.413 8.232 1.00 91.69 101 PHE A CA 1
ATOM 773 C C . PHE A 1 101 ? -14.537 -10.324 9.354 1.00 91.69 101 PHE A C 1
ATOM 775 O O . PHE A 1 101 ? -14.638 -9.953 10.522 1.00 91.69 101 PHE A O 1
ATOM 782 N N . PRO A 1 102 ? -13.974 -11.501 9.023 1.00 87.62 102 PRO A N 1
ATOM 783 C CA . PRO A 1 102 ? -13.382 -12.372 10.028 1.00 87.62 102 PRO A CA 1
ATOM 784 C C . PRO A 1 102 ? -12.177 -11.679 10.656 1.00 87.62 102 PRO A C 1
ATOM 786 O O . PRO A 1 102 ? -11.340 -11.119 9.941 1.00 87.62 102 PRO A O 1
ATOM 789 N N . SER A 1 103 ? -12.066 -11.765 11.976 1.00 84.12 103 SER A N 1
ATOM 790 C CA . SER A 1 103 ? -10.864 -11.311 12.665 1.00 84.12 103 SER A CA 1
ATOM 791 C C . SER A 1 103 ? -9.691 -12.258 12.396 1.00 84.12 103 SER A C 1
ATOM 793 O O . SER A 1 103 ? -9.861 -13.447 12.089 1.00 84.12 103 SER A O 1
ATOM 795 N N . VAL A 1 104 ? -8.467 -11.756 12.555 1.00 77.81 104 VAL A N 1
ATOM 796 C CA . VAL A 1 104 ? -7.248 -12.584 12.515 1.00 77.81 104 VAL A CA 1
ATOM 797 C C . VAL A 1 104 ? -7.329 -13.737 13.521 1.00 77.81 104 VAL A C 1
ATOM 799 O O . VAL A 1 104 ? -7.021 -14.872 13.166 1.00 77.81 104 VAL A O 1
ATOM 802 N N . ALA A 1 105 ? -7.820 -13.477 14.736 1.00 72.06 105 ALA A N 1
ATOM 803 C CA . ALA A 1 105 ? -7.970 -14.500 15.771 1.00 72.06 105 ALA A CA 1
ATOM 804 C C . ALA A 1 105 ? -8.927 -15.632 15.349 1.00 72.06 105 ALA A C 1
ATOM 806 O O . ALA A 1 105 ? -8.648 -16.805 15.584 1.00 72.06 105 ALA A O 1
ATOM 807 N N . GLU A 1 106 ? -10.035 -15.304 14.683 1.00 70.62 106 GLU A N 1
ATOM 808 C CA . GLU A 1 106 ? -10.972 -16.303 14.151 1.00 70.62 106 GLU A CA 1
ATOM 809 C C . GLU A 1 106 ? -10.384 -17.063 12.955 1.00 70.62 106 GLU A C 1
ATOM 811 O O . GLU A 1 106 ? -10.625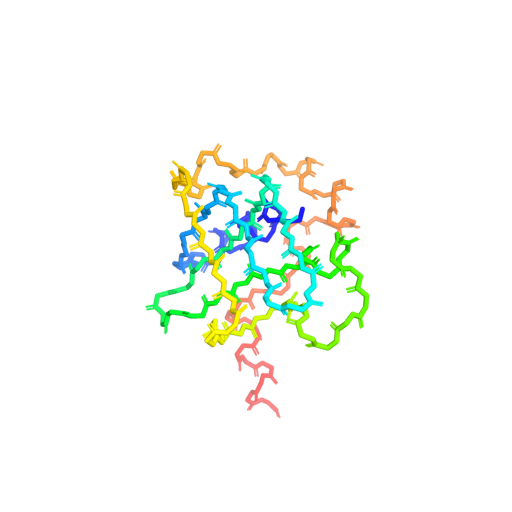 -18.261 12.786 1.00 70.62 106 GLU A O 1
ATOM 816 N N . SER A 1 107 ? -9.574 -16.385 12.142 1.00 66.94 107 SER A N 1
ATOM 817 C CA . SER A 1 107 ? -8.942 -16.961 10.953 1.00 66.94 107 SER A CA 1
ATOM 818 C C . SER A 1 107 ? -7.835 -17.965 11.299 1.00 66.94 107 SER A C 1
ATOM 820 O O . SER A 1 107 ? -7.699 -18.977 10.612 1.00 66.94 107 SER A O 1
ATOM 822 N N . GLU A 1 108 ? -7.076 -17.739 12.375 1.00 64.81 108 GLU A N 1
ATOM 823 C CA . GLU A 1 108 ? -6.078 -18.699 12.876 1.00 64.81 108 GLU A CA 1
ATOM 824 C C . GLU A 1 108 ? -6.733 -19.981 13.403 1.00 64.81 108 GLU A C 1
ATOM 826 O O . GLU A 1 108 ? -6.249 -21.080 13.135 1.00 64.81 108 GLU A O 1
ATOM 831 N N . VAL A 1 109 ? -7.878 -19.866 14.083 1.00 63.09 109 VAL A N 1
ATOM 832 C CA . VAL A 1 109 ? -8.646 -21.031 14.553 1.00 63.09 109 VAL A CA 1
ATOM 833 C C . VAL A 1 109 ? -9.147 -21.873 13.376 1.00 63.09 109 VAL A C 1
ATOM 835 O O . VAL A 1 109 ? -9.061 -23.097 13.424 1.00 63.09 109 VAL A O 1
ATOM 838 N N . LEU A 1 110 ? -9.613 -21.237 12.298 1.00 60.41 110 LEU A N 1
ATOM 839 C CA . LEU A 1 110 ? -10.057 -21.924 11.079 1.00 60.41 110 LEU A CA 1
ATOM 840 C C . LEU A 1 110 ? -8.906 -22.559 10.283 1.00 60.41 110 LEU A C 1
ATOM 842 O O . LEU A 1 110 ? -9.116 -23.580 9.637 1.00 60.41 110 LEU A O 1
ATOM 846 N N . ALA A 1 111 ? -7.701 -21.984 10.315 1.00 60.31 111 ALA A N 1
ATOM 847 C CA . ALA A 1 111 ? -6.531 -22.529 9.617 1.00 60.31 111 ALA A CA 1
ATOM 848 C C . ALA A 1 111 ? -5.940 -23.783 10.293 1.00 60.31 111 ALA A C 1
ATOM 850 O O . ALA A 1 111 ? -5.152 -24.505 9.677 1.00 60.31 111 ALA A O 1
ATOM 851 N N . HIS A 1 112 ? -6.307 -24.031 11.553 1.00 57.06 112 HIS A N 1
ATOM 852 C CA . HIS A 1 112 ? -5.825 -25.147 12.368 1.00 57.06 112 HIS A CA 1
ATOM 853 C C . HIS A 1 112 ? -6.920 -26.163 12.750 1.00 57.06 112 HIS A C 1
ATOM 855 O O . HIS A 1 112 ? -6.638 -27.077 13.530 1.00 57.06 112 HIS A O 1
ATOM 861 N N . ALA A 1 113 ? -8.133 -26.018 12.208 1.00 52.31 113 ALA A N 1
ATOM 862 C CA . ALA A 1 113 ? -9.256 -26.952 12.347 1.00 52.31 113 ALA A CA 1
ATOM 863 C C . ALA A 1 113 ? -9.356 -27.900 11.140 1.00 52.31 113 ALA A C 1
ATOM 865 O O . ALA A 1 113 ? -9.736 -29.073 11.358 1.00 52.31 113 ALA A O 1
#

Radius of gyration: 15.05 Å; Cα contacts (8 Å, |Δi|>4): 189; chains: 1; bounding box: 35×38×35 Å

Secondary structure (DSSP, 8-state):
-HHHHHHHHHHTT---EEEEEEEEETTTEEEEEEEEEE-TTSPEEESSHHHHH-S-TTS--EEEPPPTTEEEEEEEEE-HHHHPPPHHHHHHHHSS-GGGSPPHHHHHHHHT-

Mean predicted aligned error: 4.25 Å

Foldseek 3Di:
DLLLVLLLCVVQPFDKKKFWAKKFAPPQGIDGTAIWIAHPVQKIAHACQCVPSPDDPRRDHGIGHDDPRMDDDGPDIDDSVVSHDDQVVSCVVVVHGSVPDDHPVRVVVVVVD

Solvent-accessible surface area (backbone atoms only — not comparable to full-atom values): 6654 Å² total; per-residue (Å²): 106,64,48,54,54,48,34,56,33,53,78,66,69,52,76,61,46,33,35,38,21,32,38,40,32,67,98,56,49,72,40,82,76,40,64,40,35,40,37,91,88,60,35,36,40,28,85,53,50,32,79,77,51,36,91,48,89,80,40,56,64,46,74,43,68,81,49,95,56,48,44,80,44,75,74,42,78,46,62,56,81,81,54,49,54,58,67,72,60,35,20,73,74,69,77,47,55,77,86,75,52,80,47,66,73,59,49,54,54,63,75,75,108

Seque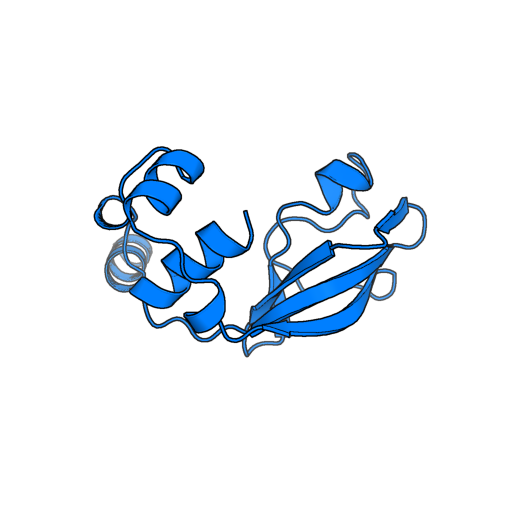nce (113 aa):
MTRVLSTLMQSDLLEHRVFVGRLDVEGCGAIPTHWWIELPDGRICDLRARMWLGGSALAPHGLFFAGGGQRYSAREELAPSSICLPHVVFELLAGQALEAFPSVAESEVLAHA